Protein AF-A0A7C9B152-F1 (afdb_monomer)

Nearest PDB structures (foldseek):
  7p7f-assembly3_C  TM=9.992E-01  e=4.649E-16  Homo sapiens
  4kbk-assembly6_D-3  TM=9.993E-01  e=6.507E-16  Homo sapiens
  6ru6-assembly1_A  TM=9.998E-01  e=5.817E-16  Homo sapiens
  6gzm-assembly1_A  TM=9.866E-01  e=3.716E-16  Homo sapiens
  7qr9-assembly4_D  TM=1.001E+00  e=8.142E-16  Homo sapiens

Structure (mmCIF, N/CA/C/O backbone):
data_AF-A0A7C9B152-F1
#
_entry.id   AF-A0A7C9B152-F1
#
loop_
_atom_site.group_PDB
_atom_site.id
_atom_site.type_symbol
_atom_site.label_atom_id
_atom_site.label_alt_id
_atom_site.label_comp_id
_atom_site.label_asym_id
_atom_site.label_entity_id
_atom_site.label_seq_id
_atom_site.pdbx_PDB_ins_code
_atom_site.Cartn_x
_atom_site.Cartn_y
_atom_site.Cartn_z
_atom_site.occupancy
_atom_site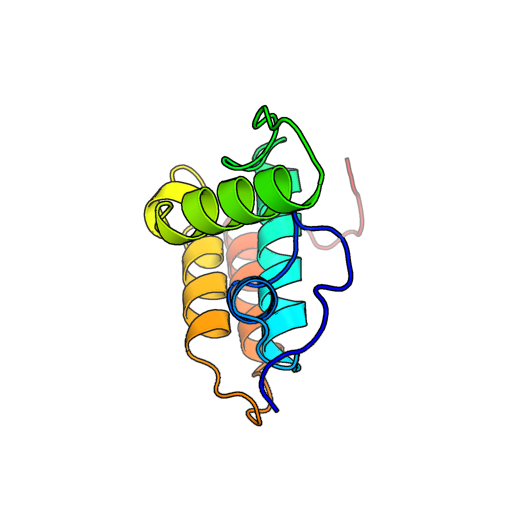.B_iso_or_equiv
_atom_site.auth_seq_id
_atom_site.auth_comp_id
_atom_site.auth_asym_id
_atom_site.auth_atom_id
_atom_site.pdbx_PDB_model_num
ATOM 1 N N . ARG A 1 1 ? 4.781 -12.741 -17.938 1.00 47.22 1 ARG A N 1
ATOM 2 C CA . ARG A 1 1 ? 5.766 -12.419 -19.006 1.00 47.22 1 ARG A CA 1
ATOM 3 C C . ARG A 1 1 ? 6.758 -11.385 -18.466 1.00 47.22 1 ARG A C 1
ATOM 5 O O . ARG A 1 1 ? 6.316 -10.482 -17.770 1.00 47.22 1 ARG A O 1
ATOM 12 N N . GLU A 1 2 ? 8.059 -11.524 -18.727 1.00 51.34 2 GLU A N 1
ATOM 13 C CA . GLU A 1 2 ? 9.099 -10.569 -18.283 1.00 51.34 2 GLU A CA 1
ATOM 14 C C . GLU A 1 2 ? 9.328 -9.462 -19.333 1.00 51.34 2 GLU A C 1
ATOM 16 O O . GLU A 1 2 ? 8.891 -9.606 -20.477 1.00 51.34 2 GLU A O 1
ATOM 21 N N . ASN A 1 3 ? 9.998 -8.365 -18.954 1.00 58.38 3 ASN A N 1
ATOM 22 C CA . ASN A 1 3 ? 10.299 -7.185 -19.790 1.00 58.38 3 ASN A CA 1
ATOM 23 C C . ASN A 1 3 ? 9.106 -6.270 -20.122 1.00 58.38 3 ASN A C 1
ATOM 25 O O . ASN A 1 3 ? 8.988 -5.753 -21.236 1.00 58.38 3 ASN A O 1
ATOM 29 N N . LYS A 1 4 ? 8.206 -6.024 -19.163 1.00 64.56 4 LYS A N 1
ATOM 30 C CA . LYS A 1 4 ? 7.185 -4.975 -19.321 1.00 64.56 4 LYS A CA 1
ATOM 31 C C . LYS A 1 4 ? 7.783 -3.594 -19.043 1.00 64.56 4 LYS A C 1
ATOM 33 O O . LYS A 1 4 ? 8.502 -3.403 -18.065 1.00 64.56 4 LYS A O 1
ATOM 38 N N . ASN A 1 5 ? 7.430 -2.614 -19.879 1.00 62.34 5 ASN A N 1
ATOM 39 C CA . ASN A 1 5 ? 7.700 -1.211 -19.576 1.00 62.34 5 ASN A CA 1
ATOM 40 C C . ASN A 1 5 ? 7.004 -0.831 -18.271 1.00 62.34 5 ASN A C 1
ATOM 42 O O . ASN A 1 5 ? 5.843 -1.173 -18.050 1.00 62.34 5 ASN A O 1
ATOM 46 N N . LEU A 1 6 ? 7.718 -0.102 -17.425 1.00 62.53 6 LEU A N 1
ATOM 47 C CA . LEU A 1 6 ? 7.224 0.283 -16.118 1.00 62.53 6 LEU A CA 1
ATOM 48 C C . LEU A 1 6 ? 6.113 1.337 -16.275 1.00 62.53 6 LEU A C 1
ATOM 50 O O . LEU A 1 6 ? 6.353 2.469 -16.702 1.00 62.53 6 LEU A O 1
ATOM 54 N N . THR A 1 7 ? 4.879 0.935 -15.974 1.00 66.25 7 THR A N 1
ATOM 55 C CA . THR A 1 7 ? 3.661 1.754 -16.074 1.00 66.25 7 THR A CA 1
ATOM 56 C C . THR A 1 7 ? 3.189 2.205 -14.694 1.00 66.25 7 THR A C 1
ATOM 58 O O . THR A 1 7 ? 3.240 1.430 -13.744 1.00 66.25 7 THR A O 1
ATOM 61 N N . GLY A 1 8 ? 2.682 3.437 -14.585 1.00 72.75 8 GLY A N 1
ATOM 62 C CA . GLY A 1 8 ? 2.121 3.986 -13.344 1.00 72.75 8 GLY A CA 1
ATOM 63 C C . GLY A 1 8 ? 3.078 4.883 -12.549 1.00 72.75 8 GLY A C 1
ATOM 64 O O . GLY A 1 8 ? 4.127 5.315 -13.031 1.00 72.75 8 GLY A O 1
ATOM 65 N N . THR A 1 9 ? 2.695 5.207 -11.313 1.00 86.19 9 THR A N 1
ATOM 66 C CA . THR A 1 9 ? 3.459 6.104 -10.434 1.00 86.19 9 THR A CA 1
ATOM 67 C C . THR A 1 9 ? 4.481 5.308 -9.621 1.00 86.19 9 THR A C 1
ATOM 69 O O . THR A 1 9 ? 4.110 4.599 -8.687 1.00 86.19 9 THR A O 1
ATOM 72 N N . ALA A 1 10 ? 5.780 5.492 -9.901 1.00 89.50 10 ALA A N 1
ATOM 73 C CA . ALA A 1 10 ? 6.905 4.795 -9.242 1.00 89.50 10 ALA A CA 1
ATOM 74 C C . ALA A 1 10 ? 6.787 4.681 -7.709 1.00 89.50 10 ALA A C 1
ATOM 76 O O . ALA A 1 10 ? 7.171 3.677 -7.099 1.00 89.50 10 ALA A O 1
ATOM 77 N N . ARG A 1 11 ? 6.241 5.736 -7.089 1.00 94.00 11 ARG A N 1
ATOM 78 C CA . ARG A 1 11 ? 6.028 5.853 -5.645 1.00 94.00 11 ARG A CA 1
ATOM 79 C C . ARG A 1 11 ? 5.170 4.713 -5.094 1.00 94.00 11 ARG A C 1
ATOM 81 O O . ARG A 1 11 ? 5.531 4.165 -4.058 1.00 94.00 11 ARG A O 1
ATOM 88 N N . TYR A 1 12 ? 4.103 4.331 -5.787 1.00 96.62 12 TYR A N 1
ATOM 89 C CA . TYR A 1 12 ? 3.140 3.332 -5.315 1.00 96.62 12 TYR A CA 1
ATOM 90 C C . TYR A 1 12 ? 3.267 1.989 -6.032 1.00 96.62 12 TYR A C 1
ATOM 92 O O . TYR A 1 12 ? 2.705 1.025 -5.555 1.00 96.62 12 TYR A O 1
ATOM 100 N N . ALA A 1 13 ? 4.047 1.901 -7.113 1.00 95.12 13 ALA A N 1
ATOM 101 C CA . ALA A 1 13 ? 4.235 0.648 -7.844 1.00 95.12 13 ALA A CA 1
ATOM 102 C C . ALA A 1 13 ? 4.758 -0.497 -6.949 1.00 95.12 13 ALA A C 1
ATOM 104 O O . ALA A 1 13 ? 5.625 -0.260 -6.096 1.00 95.12 13 ALA A O 1
ATOM 105 N N . SER A 1 14 ? 4.273 -1.720 -7.175 1.00 94.81 14 SER A N 1
ATOM 106 C CA . SER A 1 14 ? 4.748 -2.921 -6.476 1.00 94.81 14 SER A CA 1
ATOM 107 C C . SER A 1 14 ? 6.228 -3.205 -6.751 1.00 94.81 14 SER A C 1
ATOM 109 O O . SER A 1 14 ? 6.810 -2.707 -7.722 1.00 94.81 14 SER A O 1
ATOM 111 N N . MET A 1 15 ? 6.847 -4.046 -5.921 1.00 92.31 15 MET A N 1
ATOM 112 C CA . MET A 1 15 ? 8.212 -4.528 -6.165 1.00 92.31 15 MET A CA 1
ATOM 113 C C . MET A 1 15 ? 8.343 -5.260 -7.505 1.00 92.31 15 MET A C 1
ATOM 115 O O . MET A 1 15 ? 9.287 -5.007 -8.249 1.00 92.31 15 MET A O 1
ATOM 119 N N . ASN A 1 16 ? 7.367 -6.099 -7.860 1.00 92.44 16 ASN A N 1
ATOM 120 C CA . ASN A 1 16 ? 7.358 -6.822 -9.137 1.00 92.44 16 ASN A CA 1
ATOM 121 C C . ASN A 1 16 ? 7.352 -5.864 -10.335 1.00 92.44 16 ASN A C 1
ATOM 123 O O . ASN A 1 16 ? 8.040 -6.103 -11.325 1.00 92.44 16 ASN A O 1
ATOM 127 N N . THR A 1 17 ? 6.627 -4.747 -10.218 1.00 91.38 17 THR A N 1
ATOM 128 C CA . THR A 1 17 ? 6.556 -3.724 -11.269 1.00 91.38 17 THR A CA 1
ATOM 129 C C . THR A 1 17 ? 7.922 -3.083 -11.516 1.00 91.38 17 THR A C 1
ATOM 131 O O . THR A 1 17 ? 8.299 -2.853 -12.664 1.00 91.38 17 THR A O 1
ATOM 134 N N . HIS A 1 18 ? 8.700 -2.839 -10.455 1.00 88.44 18 HIS A N 1
ATOM 135 C CA . HIS A 1 18 ? 10.083 -2.360 -10.574 1.00 88.44 18 HIS A CA 1
ATOM 136 C C . HIS A 1 18 ? 11.026 -3.390 -11.203 1.00 88.44 18 HIS A C 1
ATOM 138 O O . HIS A 1 18 ? 11.977 -3.005 -11.875 1.00 88.44 18 HIS A O 1
ATOM 144 N N . LEU A 1 19 ? 10.741 -4.682 -11.035 1.00 87.44 19 LEU A N 1
ATOM 145 C CA . LEU A 1 19 ? 11.495 -5.787 -11.636 1.00 87.44 19 LEU A CA 1
ATOM 146 C C . LEU A 1 19 ? 11.046 -6.122 -13.073 1.00 87.44 19 LEU A C 1
ATOM 148 O O . LEU A 1 19 ? 11.529 -7.088 -13.655 1.00 87.44 19 LEU A O 1
ATOM 152 N N . GLY A 1 20 ? 10.119 -5.353 -13.658 1.00 88.06 20 GLY A N 1
ATOM 153 C CA . GLY A 1 20 ? 9.619 -5.593 -15.018 1.00 88.06 20 GLY A CA 1
ATOM 154 C C . GLY A 1 20 ? 8.761 -6.857 -15.155 1.00 88.06 20 GLY A C 1
ATOM 155 O O . GLY A 1 20 ? 8.532 -7.328 -16.276 1.00 88.06 20 GLY A O 1
ATOM 156 N N . ILE A 1 21 ? 8.293 -7.400 -14.029 1.00 90.69 21 ILE A N 1
ATOM 157 C CA . ILE A 1 21 ? 7.385 -8.543 -13.969 1.00 90.69 21 ILE A CA 1
ATOM 158 C C . ILE A 1 21 ? 5.967 -8.041 -14.256 1.00 90.69 21 ILE A C 1
ATOM 160 O O . ILE A 1 21 ? 5.555 -6.970 -13.807 1.00 90.69 21 ILE A O 1
ATOM 164 N N . GLU A 1 22 ? 5.218 -8.818 -15.035 1.00 93.06 22 GLU A N 1
ATOM 165 C CA . GLU A 1 22 ? 3.810 -8.548 -15.316 1.00 93.06 22 GLU A CA 1
ATOM 166 C C . GLU A 1 22 ? 2.997 -8.377 -14.024 1.00 93.06 22 GLU A C 1
ATOM 168 O O . GLU A 1 22 ? 3.192 -9.104 -13.051 1.00 93.06 22 GLU A O 1
ATOM 173 N N . GLN A 1 23 ? 2.099 -7.391 -14.020 1.00 95.12 23 GLN A N 1
ATOM 174 C CA . GLN A 1 23 ? 1.250 -7.096 -12.870 1.00 95.12 23 GLN A CA 1
ATOM 175 C C . GLN A 1 23 ? 0.075 -8.074 -12.787 1.00 95.12 23 GLN A C 1
ATOM 177 O O . GLN A 1 23 ? -0.411 -8.593 -13.793 1.00 95.12 23 GLN A O 1
ATOM 182 N N . SER A 1 24 ? -0.391 -8.290 -11.566 1.00 96.50 24 SER A N 1
ATOM 183 C CA . SER A 1 24 ? -1.503 -9.160 -11.196 1.00 96.50 24 SER A CA 1
ATOM 184 C C . SER A 1 24 ? -2.258 -8.577 -9.995 1.00 96.50 24 SER A C 1
ATOM 186 O O . SER A 1 24 ? -1.919 -7.511 -9.486 1.00 96.50 24 SER A O 1
ATOM 188 N N . ARG A 1 25 ? -3.259 -9.302 -9.478 1.00 98.25 25 ARG A N 1
ATOM 189 C CA . ARG A 1 25 ? -4.091 -8.857 -8.341 1.00 98.25 25 ARG A CA 1
ATOM 190 C C . ARG A 1 25 ? -3.289 -8.484 -7.087 1.00 98.25 25 ARG A C 1
ATOM 192 O O . ARG A 1 25 ? -3.705 -7.601 -6.343 1.00 98.25 25 ARG A O 1
ATOM 199 N N . ARG A 1 26 ? -2.160 -9.155 -6.830 1.00 97.81 26 ARG A N 1
ATOM 200 C CA . ARG A 1 26 ? -1.308 -8.874 -5.658 1.00 97.81 26 ARG A CA 1
ATOM 201 C C . ARG A 1 26 ? -0.607 -7.518 -5.752 1.00 97.81 26 ARG A C 1
ATOM 203 O O . ARG A 1 26 ? -0.342 -6.898 -4.728 1.00 97.81 26 ARG A O 1
ATOM 210 N N . ASP A 1 27 ? -0.335 -7.053 -6.969 1.00 97.62 27 ASP A N 1
ATOM 211 C CA . ASP A 1 27 ? 0.405 -5.818 -7.222 1.00 97.62 27 ASP A CA 1
ATOM 212 C C . ASP A 1 27 ? -0.452 -4.585 -6.921 1.00 97.62 27 ASP A C 1
ATOM 214 O O . ASP A 1 27 ? 0.044 -3.627 -6.321 1.00 97.62 27 ASP A O 1
ATOM 218 N N . ASP A 1 28 ? -1.750 -4.647 -7.232 1.00 98.12 28 ASP A N 1
ATOM 219 C CA . ASP A 1 28 ? -2.724 -3.630 -6.824 1.00 98.12 28 ASP A CA 1
ATOM 220 C C . ASP A 1 28 ? -2.844 -3.555 -5.296 1.00 98.12 28 ASP A C 1
ATOM 222 O O . ASP A 1 28 ? -2.838 -2.467 -4.717 1.00 98.12 28 ASP A O 1
ATOM 226 N N . LEU A 1 29 ? -2.897 -4.708 -4.618 1.00 98.62 29 LEU A N 1
ATOM 227 C CA . LEU A 1 29 ? -2.987 -4.764 -3.158 1.00 98.62 29 LEU A CA 1
ATOM 228 C C . LEU A 1 29 ? -1.717 -4.241 -2.482 1.00 98.62 29 LEU A C 1
ATOM 230 O O . LEU A 1 29 ? -1.815 -3.441 -1.552 1.00 98.62 29 LEU A O 1
ATOM 234 N N . GLU A 1 30 ? -0.530 -4.617 -2.957 1.00 98.31 30 GLU A N 1
ATOM 235 C CA . GLU A 1 30 ? 0.729 -4.068 -2.444 1.00 98.31 30 GLU A CA 1
ATOM 236 C C . GLU A 1 30 ? 0.788 -2.543 -2.640 1.00 98.31 30 GLU A C 1
ATOM 238 O O . GLU A 1 30 ? 1.164 -1.807 -1.723 1.00 98.31 30 GLU A O 1
ATOM 243 N N . SER A 1 31 ? 0.342 -2.062 -3.806 1.00 98.25 31 SER A N 1
ATOM 244 C CA . SER A 1 31 ? 0.268 -0.633 -4.118 1.00 98.25 31 SER A CA 1
ATOM 245 C C . SER A 1 31 ? -0.675 0.115 -3.172 1.00 98.25 31 SER A C 1
ATOM 247 O O . SER A 1 31 ? -0.315 1.181 -2.666 1.00 98.25 31 SER A O 1
ATOM 249 N N . LEU A 1 32 ? -1.843 -0.462 -2.863 1.00 98.62 32 LEU A N 1
ATOM 250 C CA . LEU A 1 32 ? -2.774 0.071 -1.865 1.00 98.62 32 LEU A CA 1
ATOM 251 C C . LEU A 1 32 ? -2.127 0.148 -0.476 1.00 98.62 32 LEU A C 1
ATOM 253 O O . LEU A 1 32 ? -2.263 1.167 0.197 1.00 98.62 32 LEU A O 1
ATOM 257 N N . GLY A 1 33 ? -1.351 -0.861 -0.073 1.00 98.56 33 GLY A N 1
ATOM 258 C CA . GLY A 1 33 ? -0.589 -0.823 1.178 1.00 98.56 33 GLY A CA 1
ATOM 259 C C . GLY A 1 33 ? 0.346 0.389 1.253 1.00 98.56 33 GLY A C 1
ATOM 260 O O . GLY A 1 33 ? 0.396 1.079 2.273 1.00 98.56 33 GLY A O 1
ATOM 261 N N . TYR A 1 34 ? 1.051 0.714 0.161 1.00 98.56 34 TYR A N 1
ATOM 262 C CA . TYR A 1 34 ? 1.893 1.915 0.110 1.00 98.56 34 TYR A CA 1
ATOM 263 C C . TYR A 1 34 ? 1.082 3.215 0.195 1.00 98.56 34 TYR A C 1
ATOM 265 O O . TYR A 1 34 ? 1.563 4.181 0.785 1.00 98.56 34 TYR A O 1
ATOM 273 N N . VAL A 1 35 ? -0.127 3.261 -0.369 1.00 98.56 35 VAL A N 1
ATOM 274 C CA . VAL A 1 35 ? -1.033 4.417 -0.244 1.00 98.56 35 VAL A CA 1
ATOM 275 C C . VAL A 1 35 ? -1.501 4.593 1.203 1.00 98.56 35 VAL A C 1
ATOM 277 O O . VAL A 1 35 ? -1.428 5.701 1.728 1.00 98.56 35 VAL A O 1
ATOM 280 N N . LEU A 1 36 ? -1.891 3.512 1.879 1.00 98.56 36 LEU A N 1
ATOM 281 C CA . LEU A 1 36 ? -2.287 3.556 3.290 1.00 98.56 36 LEU A CA 1
ATOM 282 C C . LEU A 1 36 ? -1.137 4.039 4.185 1.00 98.56 36 LEU A C 1
ATOM 284 O O . LEU A 1 36 ? -1.314 4.943 4.999 1.00 98.56 36 LEU A O 1
ATOM 288 N N . MET A 1 37 ? 0.075 3.513 3.977 1.00 98.62 37 MET A N 1
ATOM 289 C CA . MET A 1 37 ? 1.258 3.994 4.698 1.00 98.62 37 MET A CA 1
ATOM 290 C C . MET A 1 37 ? 1.594 5.448 4.372 1.00 98.62 37 MET A C 1
ATOM 292 O O . MET A 1 37 ? 2.106 6.159 5.230 1.00 98.62 37 MET A O 1
ATOM 296 N N . TYR A 1 38 ? 1.328 5.905 3.148 1.00 98.44 38 TYR A N 1
ATOM 297 C CA . TYR A 1 38 ? 1.499 7.306 2.782 1.00 98.44 38 TYR A CA 1
ATOM 298 C C . TYR A 1 38 ? 0.544 8.214 3.567 1.00 98.44 38 TYR A C 1
ATOM 300 O O . TYR A 1 38 ? 1.007 9.227 4.084 1.00 98.44 38 TYR A O 1
ATOM 308 N N . PHE A 1 39 ? -0.732 7.842 3.716 1.00 98.31 39 PHE A N 1
ATOM 309 C CA . PHE A 1 39 ? -1.679 8.607 4.535 1.00 98.31 39 PHE A CA 1
ATOM 310 C C . PHE A 1 39 ? -1.235 8.685 5.998 1.00 98.31 39 PHE A C 1
ATOM 312 O O . PHE A 1 39 ? -1.181 9.771 6.561 1.00 98.31 39 PHE A O 1
ATOM 319 N N . LEU A 1 40 ? -0.806 7.564 6.580 1.00 97.56 40 LEU A N 1
ATOM 320 C CA . LEU A 1 40 ? -0.365 7.514 7.977 1.00 97.56 40 LEU A CA 1
ATOM 321 C C . LEU A 1 40 ? 0.948 8.258 8.260 1.00 97.56 40 LEU A C 1
ATOM 323 O O . LEU A 1 40 ? 1.169 8.748 9.367 1.00 97.56 40 LEU A O 1
ATOM 327 N N . ARG A 1 41 ? 1.862 8.295 7.286 1.00 96.94 41 ARG A N 1
ATOM 328 C CA . ARG A 1 41 ? 3.211 8.865 7.451 1.00 96.94 41 ARG A CA 1
ATOM 329 C C . ARG A 1 41 ? 3.355 10.277 6.895 1.00 96.94 41 ARG A C 1
ATOM 331 O O . ARG A 1 41 ? 4.399 10.895 7.092 1.00 96.94 41 ARG A O 1
ATOM 338 N N . GLY A 1 42 ? 2.414 10.727 6.067 1.00 97.31 42 GLY A N 1
ATOM 339 C CA . GLY A 1 42 ? 2.543 11.906 5.200 1.00 97.31 42 GLY A CA 1
ATOM 340 C C . GLY A 1 42 ? 3.579 11.760 4.070 1.00 97.31 42 GLY A C 1
ATOM 341 O O . GLY A 1 42 ? 3.547 12.500 3.084 1.00 97.31 42 GLY A O 1
ATOM 342 N N . SER A 1 43 ? 4.512 10.806 4.172 1.00 97.25 43 SER A N 1
ATOM 343 C CA . SER A 1 43 ? 5.509 10.497 3.149 1.00 97.25 43 SER A CA 1
ATOM 344 C C . SER A 1 43 ? 6.044 9.062 3.244 1.00 97.25 43 SER A C 1
ATOM 346 O O . SER A 1 43 ? 6.092 8.439 4.306 1.00 97.25 43 SER A O 1
ATOM 348 N N . LEU A 1 44 ? 6.495 8.539 2.107 1.00 98.19 44 LEU A N 1
ATOM 349 C CA . LEU A 1 44 ? 7.166 7.252 1.976 1.00 98.19 44 LEU A CA 1
ATOM 350 C C . LEU A 1 44 ? 8.694 7.438 1.919 1.00 98.19 44 LEU A C 1
ATOM 352 O O . LEU A 1 44 ? 9.160 8.405 1.309 1.00 98.19 44 LEU A O 1
ATOM 356 N N . PRO A 1 45 ? 9.494 6.493 2.458 1.00 97.56 45 PRO A N 1
ATOM 357 C CA . PRO A 1 45 ? 10.958 6.623 2.558 1.00 97.56 45 PRO A CA 1
ATOM 358 C C . PRO A 1 45 ? 11.712 6.803 1.231 1.00 97.56 45 PRO A C 1
ATOM 360 O O . PRO A 1 45 ? 12.879 7.188 1.225 1.00 97.56 45 PRO A O 1
ATOM 363 N N . TRP A 1 46 ? 11.066 6.497 0.107 1.00 97.56 46 TRP A N 1
ATOM 364 C CA . TRP A 1 46 ? 11.594 6.646 -1.253 1.00 97.56 46 TRP A CA 1
ATOM 365 C C . TRP A 1 46 ? 11.106 7.922 -1.964 1.00 97.56 46 TRP A C 1
ATOM 367 O O . TRP A 1 46 ? 11.246 8.056 -3.180 1.00 97.56 46 TRP A O 1
ATOM 377 N N . GLN A 1 47 ? 10.512 8.878 -1.243 1.00 95.88 47 GLN A N 1
ATOM 378 C CA . GLN A 1 47 ? 10.183 10.203 -1.777 1.00 95.88 47 GLN A CA 1
ATOM 379 C C . GLN A 1 47 ? 11.387 11.156 -1.730 1.00 95.88 47 GLN A C 1
ATOM 381 O O . GLN A 1 47 ? 12.301 10.996 -0.933 1.00 95.88 47 GLN A O 1
ATOM 386 N N . GLY A 1 48 ? 11.395 12.160 -2.616 1.00 93.81 48 GLY A N 1
ATOM 387 C CA . GLY A 1 48 ? 12.408 13.227 -2.608 1.00 93.81 48 GLY A CA 1
ATOM 388 C C . GLY A 1 48 ? 13.797 12.844 -3.139 1.00 93.81 48 GLY A C 1
ATOM 389 O O . GLY A 1 48 ? 14.700 13.677 -3.129 1.00 93.81 48 GLY A O 1
ATOM 390 N N . LEU A 1 49 ? 13.985 11.620 -3.642 1.00 94.38 49 LEU A N 1
ATOM 391 C CA . LEU A 1 49 ? 15.273 11.168 -4.175 1.00 94.38 49 LEU A CA 1
ATOM 392 C C . LEU A 1 49 ? 15.678 11.973 -5.425 1.00 94.38 49 LEU A C 1
ATOM 394 O O . LEU A 1 49 ? 14.934 12.042 -6.410 1.00 94.38 49 LEU A O 1
ATOM 398 N N . LYS A 1 50 ? 16.878 12.567 -5.387 1.00 92.75 50 LYS A N 1
ATOM 399 C CA . LYS A 1 50 ? 17.471 13.318 -6.505 1.00 92.75 50 LYS A CA 1
ATOM 400 C C . LYS A 1 50 ? 18.027 12.361 -7.562 1.00 92.75 50 LYS A C 1
ATOM 402 O O . LYS A 1 50 ? 18.743 11.417 -7.226 1.00 92.75 50 LYS A O 1
ATOM 407 N N . ALA A 1 51 ? 17.755 12.623 -8.836 1.00 93.25 51 ALA A N 1
ATOM 408 C CA . ALA A 1 51 ? 18.258 11.846 -9.970 1.00 93.25 51 ALA A CA 1
ATOM 409 C C . ALA A 1 51 ? 18.404 12.739 -11.208 1.00 93.25 51 ALA A C 1
ATOM 411 O O . ALA A 1 51 ? 17.657 13.706 -11.344 1.00 93.25 51 ALA A O 1
ATOM 412 N N . GLY A 1 52 ? 19.345 12.412 -12.100 1.00 92.50 52 GLY A N 1
ATOM 413 C CA . GLY A 1 52 ? 19.621 13.206 -13.301 1.00 92.50 52 GLY A CA 1
ATOM 414 C C . GLY A 1 52 ? 18.614 12.988 -14.431 1.00 92.50 52 GLY A C 1
ATOM 415 O O . GLY A 1 52 ? 18.468 13.838 -15.300 1.00 92.50 52 GLY A O 1
ATOM 416 N N . ASN A 1 53 ? 17.890 11.867 -14.423 1.00 91.56 53 ASN A N 1
ATOM 417 C CA . ASN A 1 53 ? 16.832 11.582 -15.390 1.00 91.56 53 ASN A CA 1
ATOM 418 C C . ASN A 1 53 ? 15.748 10.666 -14.798 1.00 91.56 53 ASN A C 1
ATOM 420 O O . ASN A 1 53 ? 15.858 10.181 -13.667 1.00 91.56 53 ASN A O 1
ATOM 424 N N . LYS A 1 54 ? 14.685 10.426 -15.579 1.00 86.50 54 LYS A N 1
ATOM 425 C CA . LYS A 1 54 ? 13.549 9.593 -15.164 1.00 86.50 54 LYS A CA 1
ATOM 426 C C . LYS A 1 54 ? 13.986 8.166 -14.828 1.00 86.50 54 LYS A C 1
ATOM 428 O O . LYS A 1 54 ? 13.638 7.706 -13.753 1.00 86.50 54 LYS A O 1
ATOM 433 N N . LYS A 1 55 ? 14.778 7.497 -15.671 1.00 87.88 55 LYS A N 1
ATOM 434 C CA . LYS A 1 55 ? 15.227 6.114 -15.428 1.00 87.88 55 LYS A CA 1
ATOM 435 C C . LYS A 1 55 ? 15.967 5.988 -14.091 1.00 87.88 55 LYS A C 1
ATOM 437 O O . LYS A 1 55 ? 15.523 5.255 -13.220 1.00 87.88 55 LYS A O 1
ATOM 442 N N . GLN A 1 56 ? 16.971 6.835 -13.866 1.00 91.75 56 GLN A N 1
ATOM 443 C CA . GLN A 1 56 ? 17.719 6.876 -12.604 1.00 91.75 56 GLN A CA 1
ATOM 444 C C . GLN A 1 56 ? 16.827 7.150 -11.387 1.00 91.75 56 GLN A C 1
ATOM 446 O O . GLN A 1 56 ? 17.080 6.638 -10.301 1.00 91.75 56 GLN A O 1
ATOM 451 N N . LYS A 1 57 ? 15.785 7.981 -11.535 1.00 90.44 57 LYS A N 1
ATOM 452 C CA . LYS A 1 57 ? 14.834 8.235 -10.445 1.00 90.44 57 LYS A CA 1
ATOM 453 C C . LYS A 1 57 ? 14.070 6.969 -10.070 1.00 90.44 57 LYS A C 1
ATOM 455 O O . LYS A 1 57 ? 13.820 6.751 -8.890 1.00 90.44 57 LYS A O 1
ATOM 460 N N . TYR A 1 58 ? 13.690 6.166 -11.059 1.00 89.00 58 TYR A N 1
ATOM 461 C CA . TYR A 1 58 ? 12.980 4.909 -10.842 1.00 89.00 58 TYR A CA 1
ATOM 462 C C . TYR A 1 58 ? 13.901 3.869 -10.211 1.00 89.00 58 TYR A C 1
ATOM 464 O O . TYR A 1 58 ? 13.514 3.296 -9.198 1.00 89.00 58 TYR A O 1
ATOM 472 N N . ASP A 1 59 ? 15.129 3.730 -10.714 1.00 91.69 59 ASP A N 1
ATOM 473 C CA . ASP A 1 59 ? 16.134 2.816 -10.157 1.00 91.69 59 ASP A CA 1
ATOM 474 C C . ASP A 1 59 ? 16.385 3.125 -8.671 1.00 91.69 59 ASP A C 1
ATOM 476 O O . ASP A 1 59 ? 16.251 2.251 -7.820 1.00 91.69 59 ASP A O 1
ATOM 480 N N . LYS A 1 60 ? 16.580 4.405 -8.318 1.00 95.38 60 LYS A N 1
ATOM 481 C CA . LYS A 1 60 ? 16.744 4.832 -6.916 1.00 95.38 60 LYS A CA 1
ATOM 482 C C . LYS A 1 60 ? 15.522 4.554 -6.039 1.00 95.38 60 LYS A C 1
ATOM 484 O O . LYS A 1 60 ? 15.668 4.229 -4.862 1.00 95.38 60 LYS A O 1
ATOM 489 N N . ILE A 1 61 ? 14.310 4.723 -6.574 1.00 95.69 61 ILE A N 1
ATOM 490 C CA . ILE A 1 61 ? 13.077 4.392 -5.842 1.00 95.69 61 ILE A CA 1
ATOM 491 C C . ILE A 1 61 ? 13.002 2.882 -5.609 1.00 95.69 61 ILE A C 1
ATOM 493 O O . ILE A 1 61 ? 12.689 2.470 -4.493 1.00 95.69 61 ILE A O 1
ATOM 497 N N . SER A 1 62 ? 13.304 2.080 -6.631 1.00 94.44 62 SER A N 1
ATOM 498 C CA . SER A 1 62 ? 13.352 0.620 -6.547 1.00 94.44 62 SER A CA 1
ATOM 499 C C . SER A 1 62 ? 14.357 0.163 -5.488 1.00 94.44 62 SER A C 1
ATOM 501 O O . SER A 1 62 ? 13.972 -0.495 -4.525 1.00 94.44 62 SER A O 1
ATOM 503 N N . GLU A 1 63 ? 15.611 0.617 -5.568 1.00 95.69 63 GLU A N 1
ATOM 504 C CA . GLU A 1 63 ? 16.668 0.318 -4.590 1.00 95.69 63 GLU A CA 1
ATOM 505 C C . GLU A 1 63 ? 16.254 0.686 -3.161 1.00 95.69 63 GLU A C 1
ATOM 507 O O . GLU A 1 63 ? 16.450 -0.084 -2.213 1.00 95.69 63 GLU A O 1
ATOM 512 N N . LYS A 1 64 ? 15.630 1.857 -2.983 1.00 97.56 64 LYS A N 1
ATOM 513 C C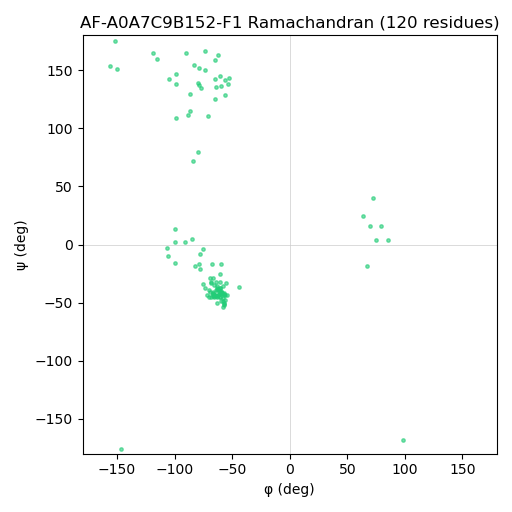A . LYS A 1 64 ? 15.166 2.294 -1.665 1.00 97.56 64 LYS A CA 1
ATOM 514 C C . LYS A 1 64 ? 14.002 1.445 -1.147 1.00 97.56 64 LYS A C 1
ATOM 516 O O . LYS A 1 64 ? 13.926 1.220 0.058 1.00 97.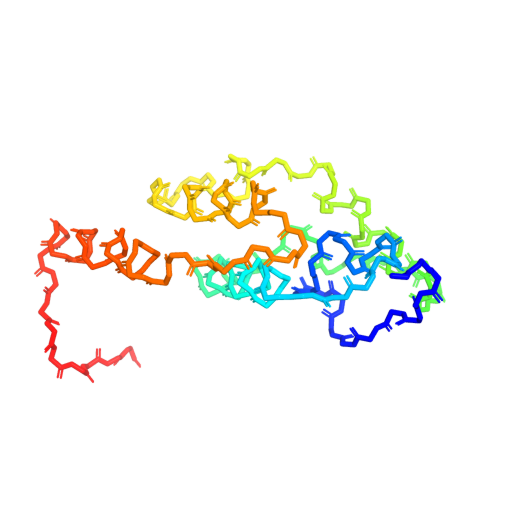56 64 LYS A O 1
ATOM 521 N N . LYS A 1 65 ? 13.120 0.952 -2.021 1.00 96.25 65 LYS A N 1
ATOM 522 C CA . LYS A 1 65 ? 12.055 0.006 -1.652 1.00 96.25 65 LYS A CA 1
ATOM 523 C C . LYS A 1 65 ? 12.614 -1.364 -1.270 1.00 96.25 65 LYS A C 1
ATOM 525 O O . LYS A 1 65 ? 12.214 -1.883 -0.235 1.00 96.25 65 LYS A O 1
ATOM 530 N N . VAL A 1 66 ? 13.562 -1.908 -2.042 1.00 94.25 66 VAL A N 1
ATOM 531 C CA . VAL A 1 66 ? 14.239 -3.189 -1.742 1.00 94.25 66 VAL A CA 1
ATOM 532 C C . VAL A 1 66 ? 14.922 -3.131 -0.375 1.00 94.25 66 VAL A C 1
ATOM 534 O O . VAL A 1 66 ? 14.781 -4.043 0.432 1.00 94.25 66 VAL A O 1
ATOM 537 N N . SER A 1 67 ? 15.640 -2.041 -0.102 1.00 96.38 67 SER A N 1
ATOM 538 C CA . SER A 1 67 ? 16.404 -1.867 1.141 1.00 96.38 67 SER A CA 1
ATOM 539 C C . SER A 1 67 ? 15.560 -1.475 2.359 1.00 96.38 67 SER A C 1
ATOM 541 O O . SER A 1 67 ? 16.075 -1.458 3.476 1.00 96.38 67 SER A O 1
ATOM 543 N N . THR A 1 68 ? 14.275 -1.1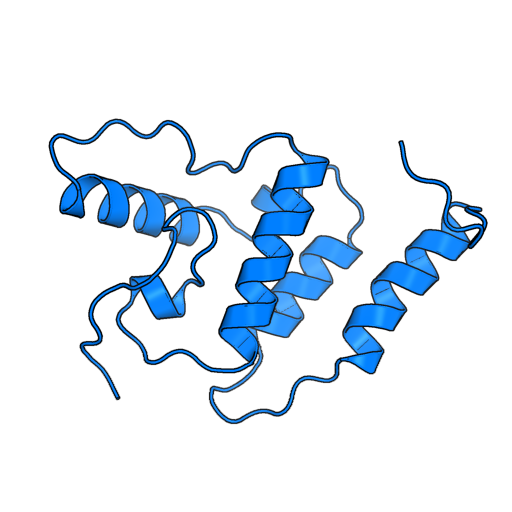57 2.180 1.00 97.69 68 THR A N 1
ATOM 544 C CA . THR A 1 68 ? 13.364 -0.845 3.288 1.00 97.69 68 THR A CA 1
ATOM 545 C C . THR A 1 68 ? 12.542 -2.087 3.625 1.00 97.69 68 THR A C 1
ATOM 547 O O . THR A 1 68 ? 11.646 -2.463 2.870 1.00 97.69 68 THR A O 1
ATOM 550 N N . SER A 1 69 ? 12.816 -2.717 4.773 1.00 98.00 69 SER A N 1
ATOM 551 C CA . SER A 1 69 ? 11.995 -3.841 5.240 1.00 98.00 69 SER A CA 1
ATOM 552 C C . SER A 1 69 ? 10.563 -3.397 5.560 1.00 98.00 69 SER A C 1
ATOM 554 O O . SER A 1 69 ? 10.304 -2.217 5.819 1.00 98.00 69 SER A O 1
ATOM 556 N N . ILE A 1 70 ? 9.625 -4.349 5.573 1.00 98.38 70 ILE A N 1
ATOM 557 C CA . ILE A 1 70 ? 8.227 -4.083 5.946 1.00 98.38 70 ILE A CA 1
ATOM 558 C C . ILE A 1 70 ? 8.165 -3.527 7.374 1.00 98.38 70 ILE A C 1
ATOM 560 O O . ILE A 1 70 ? 7.492 -2.532 7.630 1.00 98.38 70 ILE A O 1
ATOM 564 N N . GLU A 1 71 ? 8.941 -4.100 8.289 1.00 98.25 71 GLU A N 1
ATOM 565 C CA . GLU A 1 71 ? 9.016 -3.691 9.692 1.00 98.25 71 GLU A CA 1
ATOM 566 C C . GLU A 1 71 ? 9.556 -2.266 9.825 1.00 98.25 71 GLU A C 1
ATOM 568 O O . GLU A 1 71 ? 9.090 -1.500 10.663 1.00 98.25 71 GLU A O 1
ATOM 573 N N . ALA A 1 72 ? 10.527 -1.879 8.992 1.00 98.25 72 ALA A N 1
ATOM 574 C CA . ALA A 1 72 ? 11.042 -0.516 8.971 1.00 98.25 72 ALA A CA 1
ATOM 575 C C . ALA A 1 72 ? 10.009 0.473 8.413 1.00 98.25 72 ALA A C 1
ATOM 577 O O . ALA A 1 72 ? 9.854 1.562 8.967 1.00 98.25 72 ALA A O 1
ATOM 578 N N . LEU A 1 73 ? 9.287 0.096 7.352 1.00 98.31 73 LEU A N 1
ATOM 579 C CA . LEU A 1 73 ? 8.234 0.917 6.751 1.00 98.31 73 LEU A CA 1
ATOM 580 C C . LEU A 1 73 ? 7.079 1.167 7.734 1.00 98.31 73 LEU A C 1
ATOM 582 O O . LEU A 1 73 ? 6.626 2.307 7.875 1.00 98.31 73 LEU A O 1
ATOM 586 N N . CYS A 1 74 ? 6.635 0.114 8.419 1.00 98.44 74 CYS A N 1
ATOM 587 C CA . CYS A 1 74 ? 5.483 0.118 9.320 1.00 98.44 74 CYS A CA 1
ATOM 588 C C . CYS A 1 74 ? 5.836 0.442 10.781 1.00 98.44 74 CYS A C 1
ATOM 590 O O . CYS A 1 74 ? 4.955 0.448 11.635 1.00 98.44 74 CYS A O 1
ATOM 592 N N . ARG A 1 75 ? 7.105 0.733 11.093 1.00 98.06 75 ARG A N 1
ATOM 593 C CA . ARG A 1 75 ? 7.545 1.061 12.455 1.00 98.06 75 ARG A CA 1
ATOM 594 C C . ARG A 1 75 ? 6.750 2.237 13.027 1.00 98.06 75 ARG A C 1
ATOM 596 O O . ARG A 1 75 ? 6.707 3.299 12.408 1.00 98.06 75 ARG A O 1
ATOM 603 N N . GLY A 1 76 ? 6.210 2.051 14.232 1.00 97.88 76 GLY A N 1
ATOM 604 C CA . GLY A 1 76 ? 5.427 3.066 14.945 1.00 97.88 76 GLY A CA 1
ATOM 605 C C . GLY A 1 76 ? 3.942 3.101 14.573 1.00 97.88 76 GLY A C 1
ATOM 606 O O . GLY A 1 76 ? 3.231 3.959 15.079 1.00 97.88 76 GLY A O 1
ATOM 607 N N . TYR A 1 77 ? 3.477 2.181 13.722 1.00 98.31 77 TYR A N 1
ATOM 608 C CA . TYR A 1 77 ? 2.074 2.033 13.326 1.00 98.31 77 TYR A CA 1
ATOM 609 C C . TYR A 1 77 ? 1.537 0.650 13.732 1.00 98.31 77 TYR A C 1
ATOM 611 O O . TYR A 1 77 ? 2.339 -0.241 14.034 1.00 98.31 77 TYR A O 1
ATOM 619 N N . PRO A 1 78 ? 0.204 0.444 13.738 1.00 98.50 78 PRO A N 1
ATOM 620 C CA . PRO A 1 78 ? -0.394 -0.847 14.073 1.00 98.50 78 PRO A CA 1
ATOM 621 C C . PRO A 1 78 ? 0.175 -2.012 13.245 1.00 98.50 78 PRO A C 1
ATOM 623 O O . PRO A 1 78 ? 0.491 -1.873 12.058 1.00 98.50 78 PRO A O 1
ATOM 626 N N . THR A 1 79 ? 0.328 -3.181 13.868 1.00 98.25 79 THR A N 1
ATOM 627 C CA . THR A 1 79 ? 1.001 -4.348 13.267 1.00 98.25 79 THR A CA 1
ATOM 628 C C . THR A 1 79 ? 0.226 -4.948 12.090 1.00 98.25 79 THR A C 1
ATOM 630 O O . THR A 1 79 ? 0.797 -5.661 11.258 1.00 98.25 79 THR A O 1
ATOM 633 N N . GLU A 1 80 ? -1.057 -4.621 11.962 1.00 98.69 80 GLU A N 1
ATOM 634 C CA . GLU A 1 80 ? -1.930 -5.003 10.859 1.00 98.69 80 GLU A CA 1
ATOM 635 C C . GLU A 1 80 ? -1.410 -4.472 9.515 1.00 98.69 80 GLU A C 1
ATOM 637 O O . GLU A 1 80 ? -1.521 -5.168 8.509 1.00 98.69 80 GLU A O 1
ATOM 642 N N . PHE A 1 81 ? -0.741 -3.311 9.486 1.00 98.69 81 PHE A N 1
ATOM 643 C CA . PHE A 1 81 ? -0.115 -2.794 8.261 1.00 98.69 81 PHE A CA 1
ATOM 644 C C . PHE A 1 81 ? 1.054 -3.668 7.799 1.00 98.69 81 PHE A C 1
ATOM 646 O O . PHE A 1 81 ? 1.159 -3.979 6.613 1.00 98.69 81 PHE A O 1
ATOM 653 N N . ALA A 1 82 ? 1.905 -4.121 8.722 1.00 98.69 82 ALA A N 1
ATOM 654 C CA . ALA A 1 82 ? 2.978 -5.056 8.386 1.00 98.69 82 ALA A CA 1
ATOM 655 C C . ALA A 1 82 ? 2.405 -6.406 7.925 1.00 98.69 82 ALA A C 1
ATOM 657 O O . ALA A 1 82 ? 2.831 -6.951 6.907 1.00 98.69 82 ALA A O 1
ATOM 658 N N . SER A 1 83 ? 1.384 -6.905 8.629 1.00 98.69 83 SER A N 1
ATOM 659 C CA . SER A 1 83 ? 0.681 -8.149 8.288 1.00 98.69 83 SER A CA 1
ATOM 660 C C . SER A 1 83 ? 0.049 -8.088 6.893 1.00 98.69 83 SER A C 1
ATOM 662 O O . SER A 1 83 ? 0.160 -9.041 6.122 1.00 98.69 83 SER A O 1
ATOM 664 N N . TYR A 1 84 ? -0.538 -6.945 6.526 1.00 98.88 84 TYR A N 1
ATOM 665 C CA . TYR A 1 84 ? -1.073 -6.682 5.191 1.00 98.88 84 TYR A CA 1
ATOM 666 C C . TYR A 1 84 ? 0.003 -6.833 4.105 1.00 98.88 84 TYR A C 1
ATOM 668 O O . TYR A 1 84 ? -0.217 -7.529 3.112 1.00 98.88 84 TYR A O 1
ATOM 676 N N . PHE A 1 85 ? 1.182 -6.224 4.284 1.00 98.62 85 PHE A N 1
ATOM 677 C CA . PHE A 1 85 ? 2.272 -6.343 3.307 1.00 98.62 85 PHE A CA 1
ATOM 678 C C . PHE A 1 85 ? 2.827 -7.762 3.216 1.00 98.62 85 PHE A C 1
ATOM 680 O O . PHE A 1 85 ? 3.069 -8.239 2.107 1.00 98.62 85 PHE A O 1
ATOM 687 N N . HIS A 1 86 ? 3.006 -8.439 4.352 1.00 98.56 86 HIS A N 1
ATOM 688 C CA . HIS A 1 86 ? 3.446 -9.835 4.382 1.00 98.56 86 HIS A CA 1
ATOM 689 C C . HIS A 1 86 ? 2.475 -10.741 3.625 1.00 98.56 86 HIS A C 1
ATOM 691 O O . HIS A 1 86 ? 2.909 -11.570 2.828 1.00 98.56 86 HIS A O 1
ATOM 697 N N . TYR A 1 87 ? 1.167 -10.524 3.787 1.00 98.69 87 TYR A N 1
ATOM 698 C CA . TYR A 1 87 ? 0.146 -11.219 3.008 1.00 98.69 87 TYR A CA 1
ATOM 699 C C . TYR A 1 87 ? 0.244 -10.904 1.510 1.00 98.69 87 TYR A C 1
ATOM 701 O O . TYR A 1 87 ? 0.295 -11.810 0.686 1.00 98.69 87 TYR A O 1
ATOM 709 N N . CYS A 1 88 ? 0.315 -9.626 1.128 1.00 98.25 88 CYS A N 1
ATOM 710 C CA . CYS A 1 88 ? 0.372 -9.248 -0.287 1.00 98.25 88 CYS A CA 1
ATOM 711 C C . CYS A 1 88 ? 1.609 -9.819 -0.994 1.00 98.25 88 CYS A C 1
ATOM 713 O O . CYS A 1 88 ? 1.510 -10.265 -2.136 1.00 98.25 88 CYS A O 1
ATOM 715 N N . ARG A 1 89 ? 2.763 -9.836 -0.314 1.00 96.50 89 ARG A N 1
ATOM 716 C CA . ARG A 1 89 ? 4.023 -10.358 -0.863 1.00 96.50 89 ARG A CA 1
ATOM 717 C C . ARG A 1 89 ? 4.121 -11.886 -0.851 1.00 96.50 89 ARG A C 1
ATOM 719 O O . ARG A 1 89 ? 4.966 -12.416 -1.567 1.00 96.50 89 ARG A O 1
ATOM 726 N N . SER A 1 90 ? 3.289 -12.592 -0.082 1.00 97.62 90 SER A N 1
ATOM 727 C CA . SER A 1 90 ? 3.251 -14.063 -0.092 1.00 97.62 90 SER A CA 1
ATOM 728 C C . SER A 1 90 ? 2.403 -14.638 -1.232 1.00 97.62 90 SER A C 1
ATOM 730 O O . SER A 1 90 ? 2.588 -15.799 -1.598 1.00 97.62 90 SER A O 1
ATOM 732 N N . LEU A 1 91 ? 1.515 -13.830 -1.823 1.00 98.19 91 LEU A N 1
ATOM 733 C CA . LEU A 1 91 ? 0.673 -14.232 -2.948 1.00 98.19 91 LEU A CA 1
ATOM 734 C C . LEU A 1 91 ? 1.498 -14.557 -4.197 1.00 98.19 91 LEU A C 1
ATOM 736 O O . LEU A 1 91 ? 2.371 -13.794 -4.630 1.00 98.19 91 LEU A O 1
ATOM 740 N N . ARG A 1 92 ? 1.146 -15.661 -4.851 1.00 97.94 92 ARG A N 1
ATOM 741 C CA . ARG A 1 92 ? 1.607 -16.006 -6.198 1.00 97.94 92 ARG A CA 1
ATOM 742 C C . ARG A 1 92 ? 0.919 -15.124 -7.236 1.00 97.94 92 ARG A C 1
ATOM 744 O O . ARG A 1 92 ? -0.048 -14.420 -6.954 1.00 97.94 92 ARG A O 1
ATOM 751 N N . PHE A 1 93 ? 1.450 -15.140 -8.452 1.00 96.81 93 PHE A N 1
ATOM 752 C CA . PHE A 1 93 ? 0.978 -14.289 -9.546 1.00 96.81 93 PHE A CA 1
ATOM 753 C C . PHE A 1 93 ? -0.505 -14.527 -9.885 1.00 96.81 93 PHE A C 1
ATOM 755 O O . PHE A 1 93 ? -1.260 -13.591 -10.130 1.00 96.81 93 PHE A O 1
ATOM 762 N N . ASP A 1 94 ? -0.930 -15.783 -9.876 1.00 97.12 94 ASP A N 1
ATOM 763 C CA . ASP A 1 94 ? -2.267 -16.244 -10.237 1.00 97.12 94 ASP A CA 1
ATOM 764 C C . ASP A 1 94 ? -3.171 -16.508 -9.026 1.00 97.12 94 ASP A C 1
ATOM 766 O O . ASP A 1 94 ? -4.339 -16.863 -9.203 1.00 97.12 94 ASP A O 1
ATOM 770 N N . ASP A 1 95 ? -2.698 -16.256 -7.804 1.00 98.38 95 ASP A N 1
ATOM 771 C CA . ASP A 1 95 ? -3.511 -16.426 -6.603 1.00 98.38 95 ASP A CA 1
ATOM 772 C C . ASP A 1 95 ? -4.688 -15.448 -6.599 1.00 98.38 95 ASP A C 1
ATOM 774 O O . ASP A 1 95 ? -4.593 -14.289 -7.029 1.00 98.38 95 ASP A O 1
ATOM 778 N N . LYS A 1 96 ? -5.832 -15.928 -6.107 1.00 98.44 96 LYS A N 1
ATOM 779 C CA . LYS A 1 96 ? -6.968 -15.079 -5.751 1.00 98.44 96 LYS A CA 1
ATOM 780 C C . LYS A 1 96 ? -6.761 -14.609 -4.305 1.00 98.44 96 LYS A C 1
ATOM 782 O O . LYS A 1 96 ? -6.817 -15.451 -3.412 1.00 98.44 96 LYS A O 1
ATOM 787 N N . PRO A 1 97 ? -6.570 -13.302 -4.056 1.00 98.62 97 PRO A N 1
ATOM 788 C CA . PRO A 1 97 ? -6.418 -12.797 -2.698 1.00 98.62 97 PRO A CA 1
ATOM 789 C C . PRO A 1 97 ? -7.655 -13.071 -1.833 1.00 98.62 97 PRO A C 1
ATOM 791 O O . PRO A 1 97 ? -8.797 -12.978 -2.291 1.00 98.62 97 PRO A O 1
ATOM 794 N N . ASP A 1 98 ? -7.427 -13.329 -0.553 1.00 98.62 98 ASP A N 1
ATOM 795 C CA . ASP A 1 98 ? -8.434 -13.337 0.499 1.00 98.62 98 ASP A CA 1
ATOM 796 C C . ASP A 1 98 ? -8.717 -11.892 0.928 1.00 98.62 98 ASP A C 1
ATOM 798 O O . ASP A 1 98 ? -8.225 -11.363 1.928 1.00 98.62 98 ASP A O 1
ATOM 802 N N . TYR A 1 99 ? -9.535 -11.222 0.119 1.00 98.62 99 TYR A N 1
ATOM 803 C CA . TYR A 1 99 ? -9.986 -9.861 0.396 1.00 98.62 99 TYR A CA 1
ATOM 804 C C . TYR A 1 99 ? -10.775 -9.757 1.709 1.00 98.62 99 TYR A C 1
ATOM 806 O O . TYR A 1 99 ? -10.855 -8.674 2.290 1.00 98.62 99 TYR A O 1
ATOM 814 N N . ALA A 1 100 ? -11.403 -10.845 2.171 1.00 98.56 100 ALA A N 1
ATOM 815 C CA . ALA A 1 100 ? -12.146 -10.843 3.424 1.00 98.56 100 ALA A CA 1
ATOM 816 C C . ALA A 1 100 ? -11.185 -10.773 4.615 1.00 98.56 100 ALA A C 1
ATOM 818 O O . ALA A 1 100 ? -11.400 -9.951 5.505 1.00 98.56 100 ALA A O 1
ATOM 819 N N . TYR A 1 101 ? -10.095 -11.544 4.586 1.00 98.50 101 TYR A N 1
ATOM 820 C CA . TYR A 1 101 ? -9.014 -11.458 5.565 1.00 98.50 101 TYR A CA 1
ATOM 821 C C . TYR A 1 101 ? -8.411 -10.050 5.634 1.00 98.50 101 TYR A C 1
ATOM 823 O O . TYR A 1 101 ? -8.353 -9.470 6.717 1.00 98.50 101 TYR A O 1
ATOM 831 N N . LEU A 1 102 ? -8.043 -9.467 4.487 1.00 98.69 102 LEU A N 1
ATOM 832 C CA . LEU A 1 102 ? -7.437 -8.129 4.438 1.00 98.69 102 LEU A CA 1
ATOM 833 C C . LEU A 1 102 ? -8.356 -7.033 4.996 1.00 98.69 102 LEU A C 1
ATOM 835 O O . LEU A 1 102 ? -7.897 -6.124 5.679 1.00 98.69 102 LEU A O 1
ATOM 839 N N . LYS A 1 103 ? -9.667 -7.121 4.746 1.00 98.44 103 LYS A N 1
ATOM 840 C CA . LYS A 1 103 ? -10.642 -6.205 5.360 1.00 98.44 103 LYS A CA 1
ATOM 841 C C . LYS A 1 103 ? -10.801 -6.460 6.856 1.00 98.44 103 LYS A C 1
ATOM 843 O O . LYS A 1 103 ? -10.941 -5.513 7.624 1.00 98.44 103 LYS A O 1
ATOM 848 N N . ARG A 1 104 ? -10.802 -7.731 7.268 1.00 98.56 104 ARG A N 1
ATOM 849 C CA . ARG A 1 104 ? -11.002 -8.128 8.662 1.00 98.56 104 ARG A CA 1
ATOM 850 C C . ARG A 1 104 ? -9.888 -7.605 9.562 1.00 98.56 104 ARG A C 1
ATOM 852 O O . ARG A 1 104 ? -10.216 -7.030 10.585 1.00 98.56 104 ARG A O 1
ATOM 859 N N . ILE A 1 105 ? -8.617 -7.70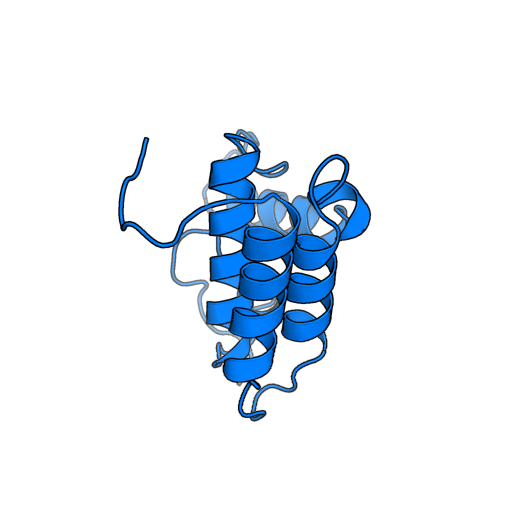4 9.164 1.00 98.56 105 ILE A N 1
ATOM 860 C CA . ILE A 1 105 ? -7.510 -7.217 10.009 1.00 98.56 105 ILE A CA 1
ATOM 861 C C . ILE A 1 105 ? -7.657 -5.728 10.358 1.00 98.56 105 ILE A C 1
ATOM 863 O O . ILE A 1 105 ? -7.494 -5.351 11.512 1.00 98.56 105 ILE A O 1
ATOM 867 N N . PHE A 1 106 ? -8.059 -4.885 9.401 1.00 98.62 106 PHE A N 1
ATOM 868 C CA . PHE A 1 106 ? -8.278 -3.463 9.667 1.00 98.62 106 PHE A CA 1
ATOM 869 C C . PHE A 1 106 ? -9.576 -3.197 10.426 1.00 98.62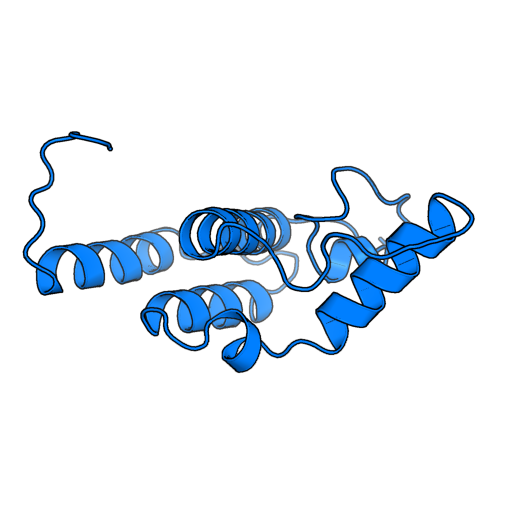 106 PHE A C 1
ATOM 871 O O . PHE A 1 106 ? -9.614 -2.295 11.255 1.00 98.62 106 PHE A O 1
ATOM 878 N N . ARG A 1 107 ? -10.631 -3.982 10.183 1.00 98.31 107 ARG A N 1
ATOM 879 C CA . ARG A 1 107 ? -11.886 -3.874 10.936 1.00 98.31 107 ARG A CA 1
ATOM 880 C C . ARG A 1 107 ? -11.698 -4.240 12.408 1.00 98.31 107 ARG A C 1
ATOM 882 O O . ARG A 1 107 ? -12.217 -3.541 13.270 1.00 98.31 107 ARG A O 1
ATOM 889 N N . ASP A 1 108 ? -10.961 -5.307 12.690 1.00 98.38 108 ASP A N 1
ATOM 890 C CA . ASP A 1 108 ? -10.699 -5.766 14.053 1.00 98.38 108 ASP A CA 1
ATOM 891 C C . ASP A 1 108 ? -9.840 -4.740 14.806 1.00 98.38 108 ASP A C 1
ATOM 893 O O . ASP A 1 108 ? -10.146 -4.409 15.950 1.00 98.38 108 ASP 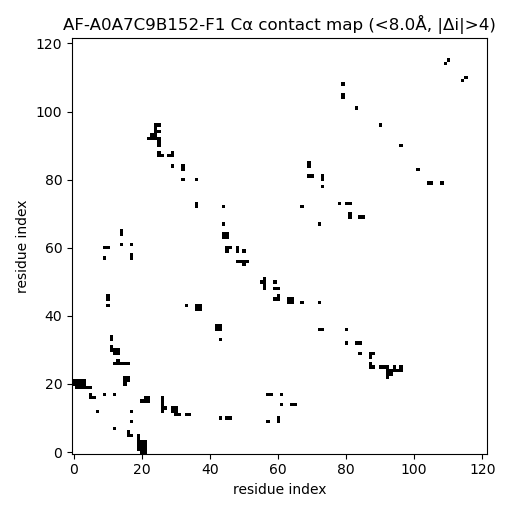A O 1
ATOM 897 N N . LEU A 1 109 ? -8.832 -4.163 14.137 1.00 98.44 109 LEU A N 1
ATOM 898 C CA . LEU A 1 109 ? -8.078 -3.016 14.650 1.00 98.44 109 LEU A CA 1
ATOM 899 C C . LEU A 1 109 ? -9.005 -1.830 14.952 1.00 98.44 109 LEU A C 1
ATOM 901 O O . LEU A 1 109 ? -8.976 -1.308 16.058 1.00 98.44 109 LEU A O 1
ATOM 905 N N . PHE A 1 110 ? -9.851 -1.434 14.000 1.00 98.31 110 PHE A N 1
ATOM 906 C CA . PHE A 1 110 ? -10.773 -0.304 14.147 1.00 98.31 110 PHE A CA 1
ATOM 907 C C . PHE A 1 110 ? -11.705 -0.463 15.359 1.00 98.31 110 PHE A C 1
ATOM 909 O O . PHE A 1 110 ? -11.888 0.475 16.130 1.00 98.31 110 PHE A O 1
ATOM 916 N N . ILE A 1 111 ? -12.246 -1.669 15.559 1.00 98.12 111 ILE A N 1
ATOM 917 C CA . ILE A 1 111 ? -13.084 -2.004 16.718 1.00 98.12 111 ILE A CA 1
ATOM 918 C C . ILE A 1 111 ? -12.266 -1.962 18.015 1.00 98.12 111 ILE A C 1
ATOM 920 O O . ILE A 1 111 ? -12.748 -1.443 19.018 1.00 98.12 111 ILE A O 1
ATOM 924 N N . ARG A 1 112 ? -11.033 -2.488 18.009 1.00 98.25 112 ARG A N 1
ATOM 925 C CA . ARG A 1 112 ? -10.148 -2.500 19.186 1.00 98.25 112 ARG A CA 1
ATOM 926 C C . ARG A 1 112 ? -9.765 -1.094 19.648 1.00 98.25 112 ARG A C 1
ATOM 928 O O . ARG A 1 112 ? -9.680 -0.872 20.849 1.00 98.25 112 ARG A O 1
ATOM 935 N N . GLU A 1 113 ? -9.579 -0.164 18.716 1.00 97.81 113 GLU A N 1
ATOM 936 C CA . GLU A 1 113 ? -9.333 1.254 19.014 1.00 97.81 113 GLU A CA 1
ATOM 937 C C . GLU A 1 113 ? -10.607 2.005 19.458 1.00 97.81 113 GLU A C 1
ATOM 939 O O . GLU A 1 113 ? -10.543 3.173 19.831 1.00 97.81 113 GLU A O 1
ATOM 944 N N . GLY A 1 114 ? -11.773 1.346 19.455 1.00 97.81 114 GLY A N 1
ATOM 945 C CA . GLY A 1 114 ? -13.032 1.914 19.941 1.00 97.81 114 GLY A CA 1
ATOM 946 C C . GLY A 1 114 ? -13.727 2.862 18.962 1.00 97.81 114 GLY A C 1
ATOM 947 O O . GLY A 1 114 ? -14.627 3.598 19.368 1.00 97.81 114 GLY A O 1
ATOM 948 N N . PHE A 1 115 ? -13.342 2.856 17.683 1.00 97.81 115 PHE A N 1
ATOM 949 C CA . PHE A 1 115 ? -13.966 3.713 16.677 1.00 97.81 115 PHE A CA 1
ATOM 950 C C . PHE A 1 115 ? -15.369 3.230 16.287 1.00 97.81 115 PHE A C 1
ATOM 9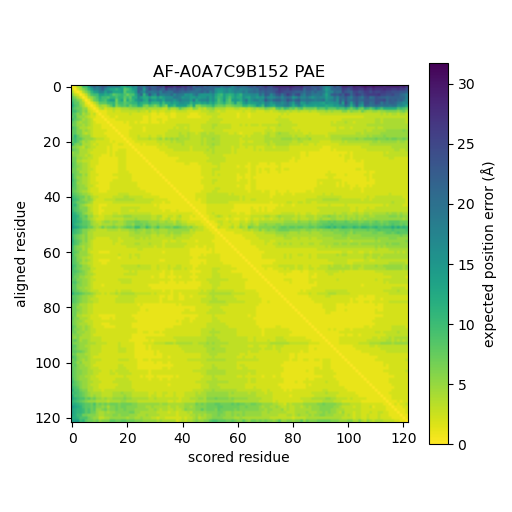52 O O . PHE A 1 115 ? -15.672 2.031 16.282 1.00 97.81 115 PHE A O 1
ATOM 959 N N . GLN A 1 116 ? -16.231 4.177 15.912 1.00 96.50 116 GLN A N 1
ATOM 960 C CA . GLN A 1 116 ? -17.578 3.901 15.419 1.00 96.50 116 GLN A CA 1
ATOM 961 C C . GLN A 1 116 ? -17.616 3.951 13.899 1.00 96.50 116 GLN A C 1
ATOM 963 O O . GLN A 1 116 ? -17.022 4.817 13.270 1.00 96.50 116 GLN A O 1
ATOM 968 N N . PHE A 1 117 ? -18.325 3.002 13.294 1.00 94.38 117 PHE A N 1
ATOM 969 C CA . PHE A 1 117 ? -18.488 2.961 11.846 1.00 94.38 117 PHE A CA 1
ATOM 970 C C . PHE A 1 117 ? -19.637 3.886 11.419 1.00 94.38 117 PHE A C 1
ATOM 972 O O . PHE A 1 117 ? -20.726 3.426 11.078 1.00 94.38 117 PHE A O 1
ATOM 979 N N . ASP A 1 118 ? -19.398 5.192 11.509 1.00 97.31 118 ASP A N 1
ATOM 980 C CA . ASP A 1 118 ? -20.374 6.272 11.305 1.00 97.31 118 ASP A CA 1
ATOM 981 C C . ASP A 1 118 ? -20.186 7.040 9.983 1.00 97.31 118 ASP A C 1
ATOM 983 O O . ASP A 1 118 ? -21.010 7.885 9.639 1.00 97.31 118 ASP A O 1
ATOM 987 N N . TYR A 1 119 ? -19.148 6.693 9.214 1.00 96.12 119 TYR A N 1
ATOM 988 C CA . TYR A 1 119 ? -18.761 7.340 7.956 1.00 96.12 119 TYR A CA 1
ATOM 989 C C . TYR A 1 119 ? -18.333 8.812 8.099 1.00 96.12 119 TYR A C 1
ATOM 991 O O . TYR A 1 119 ? -18.395 9.564 7.124 1.00 96.12 119 TYR A O 1
ATOM 999 N N . VAL A 1 120 ? -17.869 9.221 9.282 1.00 96.62 120 VAL A N 1
ATOM 1000 C CA . VAL A 1 120 ? -17.234 10.525 9.497 1.00 96.62 120 VAL A CA 1
ATOM 1001 C C . VAL A 1 120 ? -15.737 10.417 9.189 1.00 96.62 120 VAL A C 1
ATOM 1003 O O . VAL A 1 120 ? -15.053 9.517 9.673 1.00 96.62 120 VAL A O 1
ATOM 1006 N N . PHE A 1 121 ? -15.229 11.326 8.358 1.00 95.06 121 PHE A N 1
ATOM 1007 C CA . PHE A 1 121 ? -13.810 11.441 8.002 1.00 95.06 121 PHE A CA 1
ATOM 1008 C C . PHE A 1 121 ? -13.259 12.786 8.514 1.00 95.06 121 PHE A C 1
ATOM 1010 O O . PHE A 1 121 ? -14.057 13.688 8.774 1.00 95.06 121 PHE A O 1
ATOM 1017 N N . ASP A 1 122 ? -11.931 12.892 8.657 1.00 90.50 122 ASP A N 1
ATOM 1018 C CA . ASP A 1 122 ? -11.211 14.106 9.102 1.00 90.50 122 ASP A CA 1
ATOM 1019 C C . ASP A 1 122 ? -11.553 15.383 8.305 1.00 90.50 122 ASP A C 1
ATOM 1021 O O . ASP A 1 122 ? -11.789 15.288 7.073 1.00 90.50 122 ASP A O 1
#

Secondary structure (DSSP, 8-state):
-------S-TTT--HHHHTTPPP-HHHHHHHHHHHHHHHHHSS-TTSS---SSHHHHHHHHHHHHHT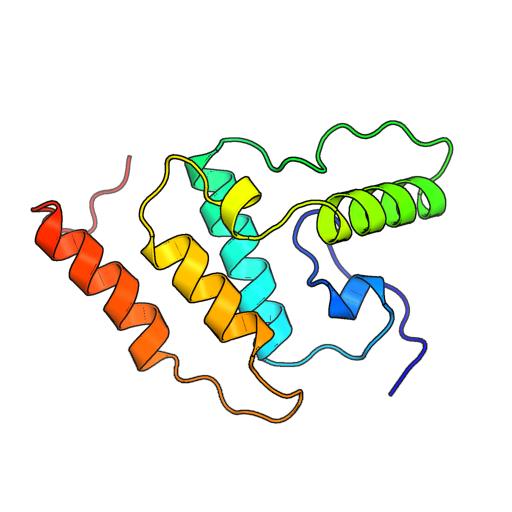S-HHHHSTTS-HHHHHHHHHHHH--TT----HHHHHHHHHHHHHHTT---S----

Organism: Opuntia streptacantha (NCBI:txid393608)

InterPro domains:
  IPR011009 Protein kinase-like domain superfamily [SSF56112] (2-122)
  IPR050235 Casein kinase 1/Serine/threonine-protein kinase-like [PTHR11909] (1-113)

Radius of gyration: 15.65 Å; Cα contacts (8 Å, |Δi|>4): 113; chains: 1; bounding box: 40×30×40 Å

Foldseek 3Di:
DAQADQDDDLQLFALCSLRRHDAAPLRVQSSVLSVVLCVVVVDFPLPPDDDPDDVRSSVSSSVSVVPQQLCNSQPPHDCLSSVSNVQSVVDDRPDDHPVVVNVVSVVVVCVVVVHDPPPDDD

Sequence (122 aa):
RENKNLTGTARYASMNTHLGIEQSRRDDLESLGYVLMYFLRGSLPWQGLKAGNKKQKYDKISEKKVSTSIEALCRGYPTEFASYFHYCRSLRFDDKPDYAYLKRIFRDLFIREGFQFDYVFD

Solvent-accessible surface area (backbone atoms only — not comparable to full-atom values): 7411 Å² total; per-residue (Å²): 105,77,80,45,80,79,77,81,59,75,90,39,53,26,74,53,42,70,71,16,36,62,83,41,70,40,36,57,50,39,20,47,52,47,51,55,49,26,69,78,59,76,54,54,96,56,59,90,69,87,54,96,45,71,67,55,38,45,52,52,32,44,54,45,50,73,74,46,49,60,66,68,72,36,59,97,52,69,66,57,60,36,52,50,50,55,54,33,69,68,53,53,76,83,53,80,80,63,63,65,58,64,51,44,53,55,49,54,49,43,52,71,75,67,59,76,97,74,86,81,75,137

Mean predicted aligned error: 3.65 Å

pLDDT: mean 93.89, std 9.52, range [47.22, 98.88]